Protein AF-A0A2V6ANH3-F1 (afdb_monomer)

Foldseek 3Di:
DPQPPLVVQLVVCVVVVHDPVVSVVVSVVVVVVQVVCCVVVVPPRDSVVD

Secondary structure (DSSP, 8-state):
---HHHHHHHHHHHHTT--HHHHHHHHHHHHHHHHHHHHHHTPPP-GGG-

Radius of gyration: 11.91 Å; Cα contacts (8 Å, |Δi|>4): 26; chains: 1; bounding box: 28×14×28 Å

pLDDT: mean 86.46, std 10.65, range [51.38, 95.38]

Solvent-accessible surface area (backbone atoms only — not comparable to full-atom values): 3024 Å² total; per-residue (Å²): 136,89,54,68,42,54,51,53,53,48,50,53,42,51,74,69,70,50,55,71,67,58,48,52,52,52,51,54,54,50,52,53,52,51,54,49,49,26,66,76,66,73,42,79,87,56,73,90,79,82

Nearest PDB structures (f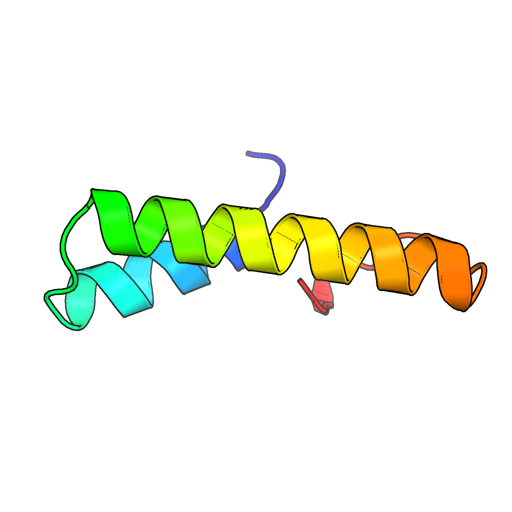oldseek):
  2ddm-assembly1_A  TM=7.860E-01  e=4.371E+00  Escherichia coli

Structure (mmCIF, N/CA/C/O backbone):
data_AF-A0A2V6ANH3-F1
#
_entry.id   AF-A0A2V6ANH3-F1
#
loop_
_atom_site.group_PDB
_atom_site.id
_atom_site.type_symbol
_atom_site.label_atom_id
_atom_site.label_alt_id
_atom_site.label_comp_id
_atom_site.label_asym_id
_atom_site.label_entity_id
_atom_site.label_seq_id
_atom_site.pdbx_PDB_ins_code
_atom_site.Cartn_x
_atom_site.Cartn_y
_atom_site.Cartn_z
_atom_site.occupancy
_atom_site.B_iso_or_equiv
_atom_site.auth_seq_id
_atom_site.auth_comp_id
_atom_site.auth_asym_id
_atom_site.auth_atom_id
_atom_site.pdbx_PDB_model_num
ATOM 1 N N . LYS A 1 1 ? -7.118 3.829 -8.865 1.00 51.38 1 LYS A N 1
ATOM 2 C CA . LYS A 1 1 ? -7.270 3.377 -10.269 1.00 51.38 1 LYS A CA 1
ATOM 3 C C . LYS A 1 1 ? -5.989 2.728 -10.807 1.00 51.38 1 LYS A C 1
ATOM 5 O O . LYS A 1 1 ? -6.107 1.708 -11.455 1.00 51.38 1 LYS A O 1
ATOM 10 N N . TYR A 1 2 ? -4.797 3.232 -10.455 1.00 58.34 2 TYR A N 1
ATOM 11 C CA . TYR A 1 2 ? -3.514 2.728 -10.982 1.00 58.34 2 TYR A CA 1
ATOM 12 C C . TYR A 1 2 ? -2.824 1.618 -10.155 1.00 58.34 2 TYR A C 1
ATOM 14 O O . TYR A 1 2 ? -2.063 0.844 -10.714 1.00 58.34 2 TYR A O 1
ATOM 22 N N . ASN A 1 3 ? -3.139 1.462 -8.857 1.00 67.81 3 ASN A N 1
ATOM 23 C CA . ASN A 1 3 ? -2.450 0.510 -7.963 1.00 67.81 3 ASN A CA 1
ATOM 24 C C . ASN A 1 3 ? -3.413 -0.517 -7.334 1.00 67.81 3 ASN A C 1
ATOM 26 O O . ASN A 1 3 ? -3.649 -0.499 -6.122 1.00 67.81 3 ASN A O 1
ATOM 30 N N . ALA A 1 4 ? -4.012 -1.393 -8.146 1.00 70.62 4 ALA A N 1
ATOM 31 C CA . ALA A 1 4 ? -4.923 -2.442 -7.661 1.00 70.62 4 ALA A CA 1
ATOM 32 C C . ALA A 1 4 ? -4.352 -3.313 -6.508 1.00 70.62 4 ALA A C 1
ATOM 34 O O . ALA A 1 4 ? -5.075 -3.532 -5.530 1.00 70.62 4 ALA A O 1
ATOM 35 N N . PRO A 1 5 ? -3.067 -3.719 -6.522 1.00 77.19 5 PRO A N 1
ATOM 36 C CA . PRO A 1 5 ? -2.489 -4.561 -5.468 1.00 77.19 5 PRO A CA 1
ATOM 37 C C . PRO A 1 5 ? -2.366 -3.850 -4.114 1.00 77.19 5 PRO A C 1
ATOM 39 O O . PRO A 1 5 ? -2.695 -4.408 -3.063 1.00 77.19 5 PRO A O 1
ATOM 42 N N . LEU A 1 6 ? -1.994 -2.565 -4.130 1.00 82.31 6 LEU A N 1
ATOM 43 C CA . LEU A 1 6 ? -1.889 -1.750 -2.917 1.00 82.31 6 LEU A CA 1
ATOM 44 C C . LEU A 1 6 ? -3.253 -1.519 -2.264 1.00 82.31 6 LEU A C 1
ATOM 46 O O . LEU A 1 6 ? -3.341 -1.421 -1.041 1.00 82.31 6 LEU A O 1
ATOM 50 N N . ARG A 1 7 ? -4.331 -1.475 -3.056 1.00 84.56 7 ARG A N 1
ATOM 51 C CA . ARG A 1 7 ? -5.697 -1.353 -2.531 1.00 84.56 7 ARG A CA 1
ATOM 52 C C . ARG A 1 7 ? -6.126 -2.616 -1.786 1.00 84.56 7 ARG A C 1
ATOM 54 O O . ARG A 1 7 ? -6.700 -2.507 -0.705 1.00 84.56 7 ARG A O 1
ATOM 61 N N . HIS A 1 8 ? -5.812 -3.794 -2.325 1.00 87.19 8 HIS A N 1
ATOM 62 C CA . HIS A 1 8 ? -6.060 -5.062 -1.637 1.00 87.19 8 HIS A CA 1
ATOM 63 C C . HIS A 1 8 ? -5.241 -5.163 -0.339 1.00 87.19 8 HIS A C 1
ATOM 65 O O . HIS A 1 8 ? -5.781 -5.505 0.714 1.00 87.19 8 HIS A O 1
ATOM 71 N N . PHE A 1 9 ? -3.965 -4.769 -0.380 1.00 88.00 9 PHE A N 1
ATOM 72 C CA . PHE A 1 9 ? -3.100 -4.717 0.801 1.00 88.00 9 PHE A CA 1
ATOM 73 C C . PHE A 1 9 ? -3.648 -3.781 1.891 1.00 88.00 9 PHE A C 1
ATOM 75 O O . PHE A 1 9 ? -3.771 -4.179 3.050 1.00 88.00 9 PHE A O 1
ATOM 82 N N . ALA A 1 10 ? -4.061 -2.569 1.512 1.00 90.25 10 ALA A N 1
ATOM 83 C CA . ALA A 1 10 ? -4.687 -1.613 2.420 1.00 90.25 10 ALA A CA 1
ATOM 84 C C . ALA A 1 10 ? -5.983 -2.163 3.038 1.00 90.25 10 ALA A C 1
ATOM 86 O O . ALA A 1 10 ? -6.206 -2.017 4.240 1.00 90.25 10 ALA A O 1
ATOM 87 N N . SER A 1 11 ? -6.824 -2.821 2.230 1.00 91.19 11 SER A N 1
ATOM 88 C CA . SER A 1 11 ? -8.083 -3.412 2.692 1.00 91.19 11 SER A CA 1
ATOM 89 C C . SER A 1 11 ? -7.850 -4.535 3.699 1.00 91.19 11 SER A C 1
ATOM 91 O O . SER A 1 11 ? -8.535 -4.580 4.716 1.00 91.19 11 SER A O 1
ATOM 93 N N . ARG A 1 12 ? -6.852 -5.401 3.471 1.00 94.00 12 ARG A N 1
ATOM 94 C CA . ARG A 1 12 ? -6.476 -6.454 4.428 1.00 94.00 12 ARG A CA 1
ATOM 95 C C . ARG A 1 12 ? -6.016 -5.874 5.762 1.00 94.00 12 ARG A C 1
ATOM 97 O O . ARG A 1 12 ? -6.435 -6.351 6.810 1.00 94.00 12 ARG A O 1
ATOM 104 N N . LEU A 1 13 ? -5.188 -4.829 5.733 1.00 92.75 13 LEU A N 1
ATOM 105 C CA . LEU A 1 13 ? -4.732 -4.166 6.957 1.00 92.75 13 LEU A CA 1
ATOM 106 C C . LEU A 1 13 ? -5.884 -3.486 7.704 1.00 92.75 13 LEU A C 1
ATOM 108 O O . LEU A 1 13 ? -5.927 -3.521 8.932 1.00 92.75 13 LEU A O 1
ATOM 112 N N . ARG A 1 14 ? -6.834 -2.903 6.967 1.00 93.62 14 ARG A N 1
ATOM 113 C CA . ARG A 1 14 ? -8.036 -2.304 7.550 1.00 93.62 14 ARG A CA 1
ATOM 114 C C . ARG A 1 14 ? -8.948 -3.35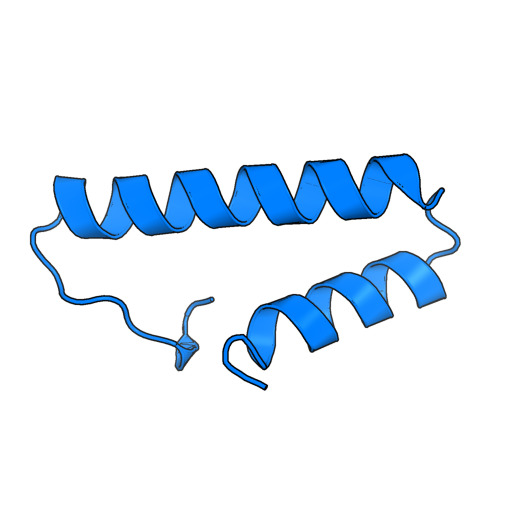8 8.179 1.00 93.62 14 ARG A C 1
ATOM 116 O O . ARG A 1 14 ? -9.421 -3.138 9.286 1.00 93.62 14 ARG A O 1
ATOM 123 N N . ALA A 1 15 ? -9.146 -4.496 7.513 1.00 94.75 15 ALA A N 1
ATOM 124 C CA . ALA A 1 15 ? -9.897 -5.631 8.053 1.00 94.75 15 ALA A CA 1
ATOM 125 C C . ALA A 1 15 ? -9.235 -6.215 9.313 1.00 94.75 15 ALA A C 1
ATOM 127 O O . ALA A 1 15 ? -9.925 -6.638 10.229 1.00 94.75 15 ALA A O 1
ATOM 128 N N . ALA A 1 16 ? -7.903 -6.158 9.400 1.00 93.50 16 ALA A N 1
ATOM 129 C CA . ALA A 1 16 ? -7.143 -6.531 10.592 1.00 93.50 16 ALA A CA 1
ATOM 130 C C . ALA A 1 16 ? -7.168 -5.470 11.719 1.00 93.50 16 ALA A C 1
ATOM 132 O O . ALA A 1 16 ? -6.401 -5.584 12.672 1.00 93.50 16 ALA A O 1
ATOM 133 N N . GLY A 1 17 ? -7.977 -4.408 11.604 1.00 94.00 17 GLY A N 1
ATOM 134 C CA . GLY A 1 17 ? -8.135 -3.384 12.645 1.00 94.00 17 GLY A CA 1
ATOM 135 C C . GLY A 1 17 ? -6.949 -2.424 12.802 1.00 94.00 17 GLY A C 1
ATOM 136 O O . GLY A 1 17 ? -6.832 -1.749 13.823 1.00 94.00 17 GLY A O 1
ATOM 137 N N . LYS A 1 18 ? -6.043 -2.342 11.817 1.00 95.00 18 LYS A N 1
ATOM 138 C CA . LYS A 1 18 ? -4.857 -1.472 11.906 1.00 95.00 18 LYS A CA 1
ATOM 139 C C . LYS A 1 18 ? -5.259 0.017 11.899 1.00 95.00 18 LYS A C 1
ATOM 141 O O . LYS A 1 18 ? -6.101 0.414 11.087 1.00 95.00 18 LYS A O 1
ATOM 146 N N . PRO A 1 19 ? -4.598 0.879 12.698 1.00 95.38 19 PRO A N 1
ATOM 147 C CA . PRO A 1 19 ? -4.818 2.323 12.657 1.00 95.38 19 PRO A CA 1
ATOM 148 C C . PRO A 1 19 ? -4.535 2.909 11.270 1.00 95.38 19 PRO A C 1
ATOM 150 O O . PRO A 1 19 ? -3.562 2.528 10.616 1.00 95.38 19 PRO A O 1
ATOM 153 N N . LYS A 1 20 ? -5.329 3.900 10.844 1.00 91.25 20 LYS A N 1
ATOM 154 C CA . LYS A 1 20 ? -5.226 4.525 9.510 1.00 91.25 20 LYS A CA 1
ATOM 155 C C . LYS A 1 20 ? -3.798 4.972 9.167 1.00 91.25 20 LYS A C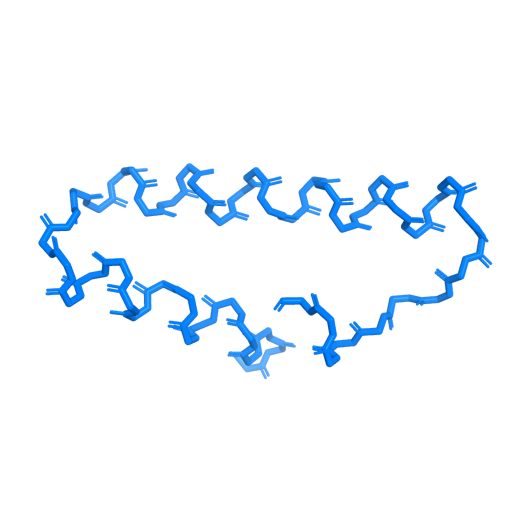 1
ATOM 157 O O . LYS A 1 20 ? -3.327 4.678 8.073 1.00 91.25 20 LYS A O 1
ATOM 162 N N . MET A 1 21 ? -3.094 5.615 10.102 1.00 93.56 21 MET A N 1
ATOM 163 C CA . MET A 1 21 ? -1.711 6.069 9.887 1.00 93.56 21 MET A CA 1
ATOM 164 C C . MET A 1 21 ? -0.730 4.906 9.694 1.00 93.56 21 MET A C 1
ATOM 166 O O . MET A 1 21 ? 0.147 4.977 8.840 1.00 93.56 21 MET A O 1
ATOM 170 N N . SER A 1 22 ? -0.920 3.795 10.412 1.00 95.25 22 SER A N 1
ATOM 171 C CA . SER A 1 22 ? -0.098 2.589 10.244 1.00 95.25 22 SER A CA 1
ATOM 172 C C . SER A 1 22 ? -0.273 1.980 8.849 1.00 95.25 22 SER A C 1
ATOM 174 O O . SER A 1 22 ? 0.709 1.594 8.215 1.00 95.25 22 SER A O 1
ATOM 176 N N . ILE A 1 23 ? -1.506 1.965 8.328 1.00 94.06 23 ILE A N 1
ATOM 177 C CA . ILE A 1 23 ? -1.800 1.498 6.965 1.00 94.06 23 ILE A CA 1
ATOM 178 C C . ILE A 1 23 ? -1.084 2.372 5.929 1.00 94.06 23 ILE A C 1
ATOM 180 O O . ILE A 1 23 ? -0.460 1.845 5.009 1.00 94.06 23 ILE A O 1
ATOM 184 N N . VAL A 1 24 ? -1.131 3.697 6.092 1.00 92.19 24 VAL A N 1
ATOM 185 C CA . VAL A 1 24 ? -0.454 4.639 5.186 1.00 92.19 24 VAL A CA 1
ATOM 186 C C . VAL A 1 24 ? 1.060 4.416 5.207 1.00 92.19 24 VAL A C 1
ATOM 188 O O . VAL A 1 24 ? 1.657 4.244 4.144 1.00 92.19 24 VAL A O 1
ATOM 191 N N . CYS A 1 25 ? 1.673 4.305 6.390 1.00 95.12 25 CYS A N 1
ATOM 192 C CA . CYS A 1 25 ? 3.100 3.991 6.522 1.00 95.12 25 CYS A CA 1
ATOM 193 C C . CYS A 1 25 ? 3.475 2.657 5.860 1.00 95.12 25 CYS A C 1
ATOM 195 O O . CYS A 1 25 ? 4.480 2.585 5.151 1.00 95.12 25 CYS A O 1
ATOM 197 N N . ALA A 1 26 ? 2.659 1.614 6.032 1.00 93.69 26 ALA A N 1
ATOM 198 C CA . ALA A 1 26 ? 2.896 0.315 5.405 1.00 93.69 26 ALA A CA 1
ATOM 199 C C . ALA A 1 26 ? 2.857 0.397 3.868 1.00 93.69 26 ALA A C 1
ATOM 201 O O . ALA A 1 26 ? 3.704 -0.197 3.198 1.00 93.69 26 ALA A O 1
ATOM 202 N N . ILE A 1 27 ? 1.912 1.158 3.304 1.00 91.94 27 ILE A N 1
ATOM 203 C CA . ILE A 1 27 ? 1.805 1.366 1.852 1.00 91.94 27 ILE A CA 1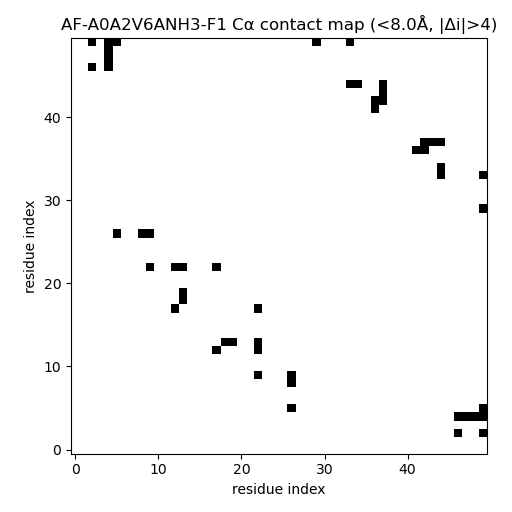
ATOM 204 C C . ILE A 1 27 ? 3.013 2.147 1.325 1.00 91.94 27 ILE A C 1
ATOM 206 O O . ILE A 1 27 ? 3.621 1.726 0.343 1.00 91.94 27 ILE A O 1
ATOM 210 N N . MET A 1 28 ? 3.395 3.246 1.985 1.00 92.69 28 MET A N 1
ATOM 211 C CA . MET A 1 28 ? 4.556 4.051 1.583 1.00 92.69 28 MET A CA 1
ATOM 212 C C . MET A 1 28 ? 5.847 3.227 1.610 1.00 92.69 28 MET A C 1
ATOM 214 O O . MET A 1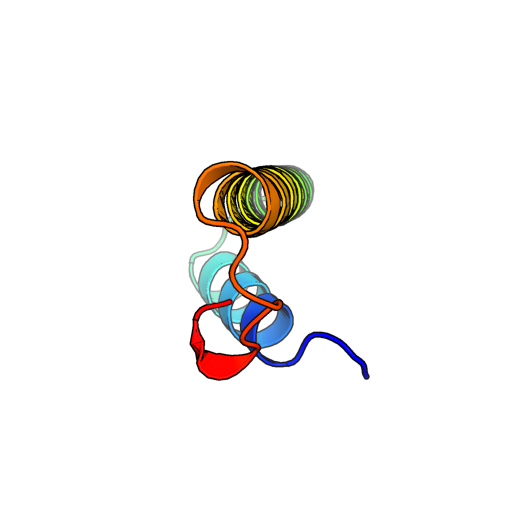 28 ? 6.615 3.247 0.648 1.00 92.69 28 MET A O 1
ATOM 218 N N . ARG A 1 29 ? 6.057 2.424 2.662 1.00 93.81 29 ARG A N 1
ATOM 219 C CA . ARG A 1 29 ? 7.224 1.535 2.758 1.00 93.81 29 ARG A CA 1
ATOM 220 C C . ARG A 1 29 ? 7.245 0.500 1.632 1.00 93.81 29 ARG A C 1
ATOM 222 O O . ARG A 1 29 ? 8.304 0.244 1.061 1.00 93.81 29 ARG A O 1
ATOM 229 N N . LYS A 1 30 ? 6.083 -0.060 1.274 1.00 90.31 3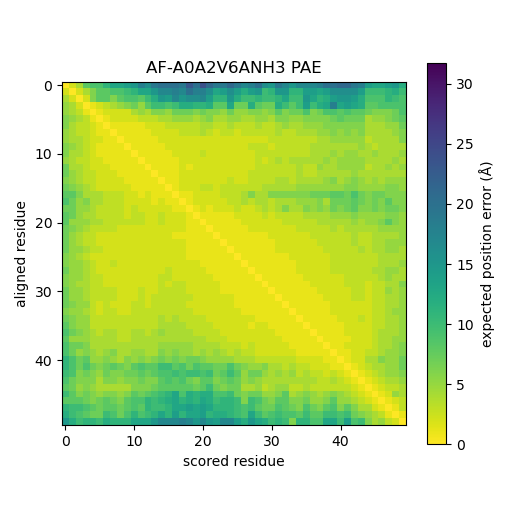0 LYS A N 1
ATOM 230 C CA . LYS A 1 30 ? 5.968 -1.006 0.154 1.00 90.31 30 LYS A CA 1
ATOM 231 C C . LYS A 1 30 ? 6.303 -0.342 -1.186 1.00 90.31 30 LYS A C 1
ATOM 233 O O . LYS A 1 30 ? 7.045 -0.925 -1.969 1.00 90.31 30 LYS A O 1
ATOM 238 N N . LEU A 1 31 ? 5.831 0.885 -1.420 1.00 90.06 31 LEU A N 1
ATOM 239 C CA . LEU A 1 31 ? 6.148 1.662 -2.626 1.00 90.06 31 LEU A CA 1
ATOM 240 C C . LEU A 1 31 ? 7.655 1.903 -2.786 1.00 90.06 31 LEU A C 1
ATOM 242 O O . LEU A 1 31 ? 8.194 1.690 -3.870 1.00 90.06 31 LEU A O 1
ATOM 246 N N . ILE A 1 32 ? 8.343 2.283 -1.706 1.00 92.62 32 ILE A N 1
ATOM 247 C CA . ILE A 1 32 ? 9.797 2.506 -1.730 1.00 92.62 32 ILE A CA 1
ATOM 248 C C . ILE A 1 32 ? 10.540 1.211 -2.074 1.00 92.62 32 ILE A C 1
ATOM 250 O O . ILE A 1 32 ? 11.451 1.228 -2.897 1.00 92.62 32 ILE A O 1
ATOM 254 N N . HIS A 1 33 ? 10.146 0.074 -1.495 1.00 90.62 33 HIS A N 1
ATOM 255 C CA . HIS A 1 33 ? 10.768 -1.214 -1.817 1.00 90.62 33 HIS A CA 1
ATOM 256 C C . HIS A 1 33 ? 10.537 -1.650 -3.263 1.00 90.62 33 HIS A C 1
ATOM 258 O O . HIS A 1 33 ? 11.448 -2.198 -3.879 1.00 90.62 33 HIS A O 1
ATOM 264 N N . ILE A 1 34 ? 9.356 -1.379 -3.818 1.00 88.56 34 ILE A N 1
ATOM 265 C CA . ILE A 1 34 ? 9.069 -1.634 -5.232 1.00 88.56 34 ILE A CA 1
ATOM 266 C C . ILE A 1 34 ? 9.987 -0.784 -6.117 1.00 88.56 34 ILE A C 1
ATOM 268 O O . ILE A 1 34 ? 10.650 -1.330 -6.996 1.00 88.56 34 ILE A O 1
ATOM 272 N N . ALA A 1 35 ? 10.069 0.526 -5.863 1.00 89.94 35 ALA A N 1
ATOM 273 C CA . ALA A 1 35 ? 10.940 1.426 -6.620 1.00 89.94 35 ALA A CA 1
ATOM 274 C C . ALA A 1 35 ? 12.411 0.993 -6.524 1.00 89.94 35 ALA A C 1
ATOM 276 O O . ALA A 1 35 ? 13.105 0.898 -7.534 1.00 89.94 35 ALA A O 1
ATOM 277 N N . PHE A 1 36 ? 12.863 0.639 -5.320 1.00 92.19 36 PHE A N 1
ATOM 278 C CA . PHE A 1 36 ? 14.204 0.112 -5.102 1.00 92.19 36 PHE A CA 1
ATOM 279 C C . PHE A 1 36 ? 14.448 -1.190 -5.876 1.00 92.19 36 PHE A C 1
ATOM 281 O O . PHE A 1 36 ? 15.497 -1.337 -6.492 1.00 92.19 36 PHE A O 1
ATOM 288 N N . GLY A 1 37 ? 13.488 -2.120 -5.897 1.00 91.44 37 GLY A N 1
ATOM 289 C CA . GLY A 1 37 ? 13.595 -3.370 -6.653 1.00 91.44 37 GLY A CA 1
ATOM 290 C C . GLY A 1 37 ? 13.682 -3.150 -8.166 1.00 91.44 37 GLY A C 1
ATOM 291 O O . GLY A 1 37 ? 14.513 -3.777 -8.823 1.00 91.44 37 GLY A O 1
ATOM 292 N N . VAL A 1 38 ? 12.878 -2.228 -8.705 1.00 91.75 38 VAL A N 1
ATOM 293 C CA . VAL A 1 38 ? 12.911 -1.827 -10.124 1.00 91.75 38 VAL A CA 1
ATOM 294 C C . VAL A 1 38 ? 14.289 -1.289 -10.498 1.00 91.75 38 VAL A C 1
ATOM 296 O O . VAL A 1 38 ? 14.894 -1.766 -11.457 1.00 91.75 38 VAL A O 1
ATOM 299 N N . LEU A 1 39 ? 14.817 -0.352 -9.705 1.00 92.44 39 LEU A N 1
ATOM 300 C CA . LEU A 1 39 ? 16.124 0.260 -9.952 1.00 92.44 39 LEU A CA 1
ATOM 301 C C . LEU A 1 39 ? 17.272 -0.743 -9.773 1.00 92.44 39 LEU A C 1
ATOM 303 O O . LEU A 1 39 ? 18.148 -0.835 -10.627 1.00 92.44 39 LEU A O 1
ATOM 307 N N . LYS A 1 40 ? 17.249 -1.536 -8.695 1.00 93.31 40 LYS A N 1
ATOM 308 C CA . LYS A 1 40 ? 18.306 -2.503 -8.366 1.00 93.31 40 LYS A CA 1
ATOM 309 C C . LYS A 1 40 ? 18.436 -3.609 -9.409 1.00 93.31 40 LYS A C 1
ATOM 311 O O . LYS A 1 40 ? 19.547 -4.029 -9.715 1.00 93.31 40 LYS A O 1
ATOM 316 N N . HIS A 1 41 ? 17.315 -4.112 -9.919 1.00 92.00 41 HIS A N 1
ATOM 317 C CA . HIS A 1 41 ? 17.308 -5.235 -10.856 1.00 92.00 41 HIS A CA 1
ATOM 318 C C . HIS A 1 41 ? 17.166 -4.805 -12.318 1.00 92.00 41 HIS A C 1
ATOM 320 O O . HIS A 1 41 ? 17.150 -5.678 -13.181 1.00 92.00 41 HIS A O 1
ATOM 326 N N . GLN A 1 42 ? 17.042 -3.499 -12.591 1.00 88.50 42 GLN A N 1
ATOM 327 C CA . GLN A 1 42 ? 16.780 -2.933 -13.922 1.00 88.50 42 GLN A CA 1
ATOM 328 C C . GLN A 1 42 ? 15.597 -3.608 -14.637 1.00 88.50 42 GLN A C 1
ATOM 330 O O . GLN A 1 42 ?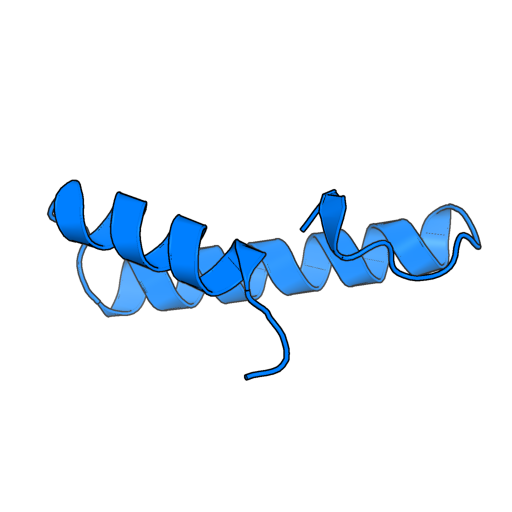 15.566 -3.740 -15.859 1.00 88.50 42 GLN A O 1
ATOM 335 N N . LYS A 1 43 ? 14.613 -4.071 -13.860 1.00 86.25 43 LYS A N 1
ATOM 336 C CA . LYS A 1 43 ? 13.407 -4.717 -14.376 1.00 86.25 43 LYS A CA 1
ATOM 337 C C . LYS A 1 43 ? 12.255 -3.725 -14.320 1.00 86.25 43 LYS A C 1
ATOM 339 O O . LYS A 1 43 ? 12.07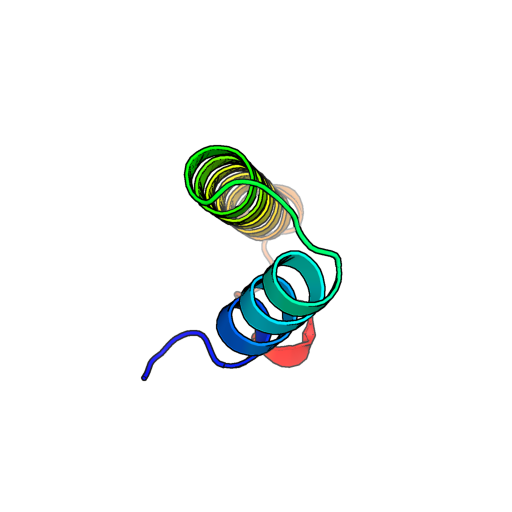6 -3.094 -13.277 1.00 86.25 43 LYS A O 1
ATOM 344 N N . PRO A 1 44 ? 11.453 -3.603 -15.390 1.00 85.62 44 PRO A N 1
ATOM 345 C CA . PRO A 1 44 ? 10.300 -2.719 -15.386 1.00 85.62 44 PRO A CA 1
ATOM 346 C C . PRO A 1 44 ? 9.329 -3.101 -14.265 1.00 85.62 44 PRO A C 1
ATOM 348 O O . PRO A 1 44 ? 9.230 -4.265 -13.866 1.00 85.62 44 PRO A O 1
ATOM 351 N N . PHE A 1 45 ? 8.613 -2.100 -13.752 1.00 82.69 45 PHE A N 1
ATOM 352 C CA . PHE A 1 45 ? 7.610 -2.298 -12.714 1.00 82.69 45 PHE A CA 1
ATOM 353 C C . PHE A 1 45 ? 6.57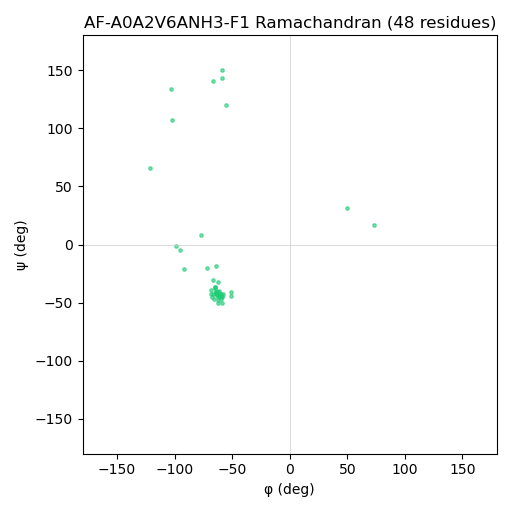8 -3.342 -13.157 1.00 82.69 45 PHE A C 1
ATOM 355 O O . PHE A 1 45 ? 5.887 -3.158 -14.157 1.00 82.69 45 PHE A O 1
ATOM 362 N N . ASN A 1 46 ? 6.466 -4.425 -12.387 1.00 79.56 46 ASN A N 1
ATOM 363 C CA . ASN A 1 46 ? 5.467 -5.458 -12.610 1.00 79.56 46 ASN A CA 1
ATOM 364 C C . ASN A 1 46 ? 4.315 -5.291 -11.601 1.00 79.56 46 ASN A C 1
ATOM 366 O O . ASN A 1 46 ? 4.492 -5.615 -10.421 1.00 79.56 46 ASN A O 1
ATOM 370 N N . PRO A 1 47 ? 3.130 -4.828 -12.037 1.00 74.06 47 PRO A N 1
ATOM 371 C CA . PRO A 1 47 ? 1.989 -4.617 -11.153 1.00 74.06 47 PRO A CA 1
ATOM 372 C C . PRO A 1 47 ? 1.457 -5.910 -10.521 1.00 74.06 47 PRO A C 1
ATOM 374 O O . PRO A 1 47 ? 0.792 -5.829 -9.497 1.00 74.06 47 PRO A O 1
ATOM 377 N N . SER A 1 48 ? 1.768 -7.097 -11.046 1.00 71.81 48 SER A N 1
ATOM 378 C CA . SER A 1 48 ? 1.362 -8.364 -10.416 1.00 71.81 48 SER A CA 1
ATOM 379 C C . SER A 1 48 ? 2.136 -8.683 -9.130 1.00 71.81 48 SER A C 1
ATOM 381 O O . SER A 1 48 ? 1.664 -9.477 -8.322 1.00 71.81 48 SER A O 1
ATOM 383 N N . LEU A 1 49 ? 3.309 -8.071 -8.920 1.00 63.62 49 LEU A N 1
ATOM 384 C CA . LEU A 1 49 ? 4.160 -8.286 -7.738 1.00 63.62 49 LEU A CA 1
ATOM 385 C C . LEU A 1 49 ? 3.929 -7.248 -6.621 1.00 63.62 49 LEU A C 1
ATOM 387 O O . LEU A 1 49 ? 4.553 -7.331 -5.559 1.00 63.62 49 LEU A O 1
ATOM 391 N N . ALA A 1 50 ? 3.085 -6.241 -6.872 1.00 60.28 50 ALA A N 1
ATOM 392 C CA . ALA A 1 50 ? 2.947 -5.054 -6.028 1.00 60.28 50 ALA A CA 1
ATOM 393 C C . ALA A 1 50 ? 1.942 -5.187 -4.877 1.00 60.28 50 ALA A C 1
ATOM 395 O O . ALA A 1 50 ? 1.332 -6.250 -4.647 1.00 60.28 50 ALA A O 1
#

Mean predicted aligned error: 4.52 Å

Sequence (50 aa):
KYNAPLRHFASRLRAAGKPKMSIVCAIMRKLIHIAFGVLKHQKPFNPSLA